Protein AF-A0A401QB21-F1 (afdb_monomer)

Sequence (133 aa):
MRSNLNPVFSKIFWVDYFFEEMQSLMFEVYDAQTGGETCCTDDDLLGAAQCTLGQIVSQTKITKPLMLKNGKSAGKSTITITAEEVSETNDYVELTFSAQKLDDKDLFSKSDPFMEIYKIDADDTEHLVRRTE

InterPro domains:
  IPR000008 C2 domain [PF00168] (2-64)
  IPR000008 C2 domain [PF00168] (97-124)
  IPR000008 C2 domain [PS50004] (1-66)
  IPR035892 C2 domain superfamily [G3DSA:2.60.40.150] (1-97)
  IPR035892 C2 domain superfamily [SSF49562] (2-82)
  IPR045052 Copine [PTHR10857] (2-133)

Solvent-accessible surface area (backbone atoms only — not comparable to full-atom values): 9158 Å² total; per-residue (Å²): 139,91,84,71,99,77,78,82,78,55,82,83,82,92,76,90,85,56,92,92,53,90,50,75,44,78,46,77,42,65,55,85,83,65,70,78,89,87,63,88,45,86,86,35,54,63,22,32,39,76,52,41,51,68,63,31,64,76,55,35,54,43,76,43,63,19,28,33,96,87,73,44,65,38,74,90,42,65,48,77,50,74,53,78,88,80,72,95,68,89,78,83,82,91,86,90,86,86,86,76,89,72,78,62,80,44,98,89,49,78,58,87,80,67,52,76,44,66,47,72,46,100,85,72,49,74,42,62,57,47,68,54,124

pLDDT: mean 85.07, std 12.01, range [38.06, 97.5]

Mean predicted aligned error: 9.39 Å

Radius of gyration: 19.1 Å; Cα contacts (8 Å, |Δi|>4): 150; chains: 1; bounding box: 56×30×50 Å

Structure (mmCIF, N/CA/C/O backbone):
data_AF-A0A401QB21-F1
#
_entry.id   AF-A0A401QB21-F1
#
loop_
_atom_site.group_PDB
_atom_site.id
_atom_site.type_symbol
_atom_site.label_atom_id
_atom_site.label_alt_id
_atom_site.label_comp_id
_atom_site.label_asym_id
_atom_site.label_entity_id
_atom_site.label_seq_id
_atom_site.pdbx_PDB_ins_code
_atom_site.Cartn_x
_atom_site.Cartn_y
_atom_site.Cartn_z
_atom_site.occupancy
_atom_site.B_iso_or_equiv
_atom_site.auth_seq_id
_atom_site.auth_comp_id
_atom_site.auth_asym_id
_atom_site.auth_atom_id
_atom_site.pdbx_PDB_model_num
ATOM 1 N N . MET A 1 1 ? 21.564 0.017 -1.763 1.00 38.06 1 MET A N 1
ATOM 2 C CA . MET A 1 1 ? 21.114 1.342 -1.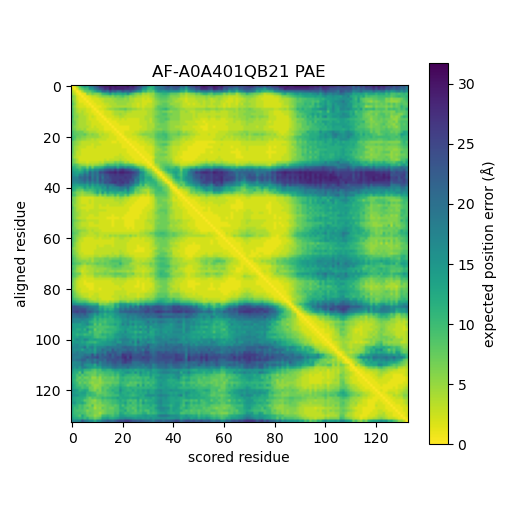275 1.00 38.06 1 MET A CA 1
ATOM 3 C C . MET A 1 1 ? 19.905 1.106 -0.372 1.00 38.06 1 MET A C 1
ATOM 5 O O . MET A 1 1 ? 18.885 0.667 -0.877 1.00 38.06 1 MET A O 1
ATOM 9 N N . ARG A 1 2 ? 20.012 1.240 0.957 1.00 56.72 2 ARG A N 1
ATOM 10 C CA . ARG A 1 2 ? 18.880 0.990 1.874 1.00 56.72 2 ARG A CA 1
ATOM 11 C C . ARG A 1 2 ? 18.694 2.185 2.798 1.00 56.72 2 ARG A C 1
ATOM 13 O O . ARG A 1 2 ? 19.073 2.132 3.949 1.00 56.72 2 ARG A O 1
ATOM 20 N N . SER A 1 3 ? 18.168 3.282 2.279 1.00 67.19 3 SER A N 1
ATOM 21 C CA . SER A 1 3 ? 17.542 4.324 3.093 1.00 67.19 3 SER A CA 1
ATOM 22 C C . SER A 1 3 ? 16.494 4.977 2.211 1.00 67.19 3 SER A C 1
ATOM 24 O O . SER A 1 3 ? 16.830 5.556 1.179 1.00 67.19 3 SER A O 1
ATOM 26 N N . ASN A 1 4 ? 15.223 4.775 2.547 1.00 78.69 4 ASN A N 1
ATOM 27 C CA . ASN A 1 4 ? 14.104 5.368 1.833 1.00 78.69 4 ASN A CA 1
ATOM 28 C C . ASN A 1 4 ? 13.054 5.810 2.854 1.00 78.69 4 ASN A C 1
ATOM 30 O O . ASN A 1 4 ? 12.498 4.980 3.567 1.00 78.69 4 ASN A O 1
ATOM 34 N N . LEU A 1 5 ? 12.792 7.117 2.909 1.00 86.62 5 LEU A N 1
ATOM 35 C CA . LEU A 1 5 ? 11.783 7.714 3.790 1.00 86.62 5 LEU A CA 1
ATOM 36 C C . LEU A 1 5 ? 10.360 7.626 3.212 1.00 86.62 5 LEU A C 1
ATOM 38 O O . LEU A 1 5 ? 9.401 7.942 3.907 1.00 86.62 5 LEU A O 1
ATOM 42 N N . ASN A 1 6 ? 10.227 7.202 1.952 1.00 89.31 6 ASN A N 1
ATOM 43 C CA . ASN A 1 6 ? 8.963 7.029 1.239 1.00 89.31 6 ASN A CA 1
ATOM 44 C C . ASN A 1 6 ? 8.960 5.650 0.542 1.00 89.31 6 ASN A C 1
ATOM 46 O O . ASN A 1 6 ? 9.036 5.575 -0.689 1.00 89.31 6 ASN A O 1
ATOM 50 N N . PRO A 1 7 ? 8.984 4.540 1.306 1.00 89.12 7 PRO A N 1
ATOM 51 C CA . PRO A 1 7 ? 8.986 3.203 0.725 1.00 89.12 7 PRO A CA 1
ATOM 52 C C . PRO A 1 7 ? 7.675 2.920 -0.016 1.00 89.12 7 PRO A C 1
ATOM 54 O O . PRO A 1 7 ? 6.589 3.185 0.495 1.00 89.12 7 PRO A O 1
ATOM 57 N N . VAL A 1 8 ? 7.793 2.331 -1.208 1.00 86.88 8 VAL A N 1
ATOM 58 C CA . VAL A 1 8 ? 6.679 1.724 -1.945 1.00 86.88 8 VAL A CA 1
ATOM 59 C C . VAL A 1 8 ? 6.844 0.213 -1.838 1.00 86.88 8 VAL A C 1
ATOM 61 O O . VAL A 1 8 ? 7.890 -0.326 -2.203 1.00 86.88 8 VAL A O 1
ATOM 64 N N . PHE A 1 9 ? 5.838 -0.463 -1.292 1.00 85.88 9 PHE A N 1
ATOM 65 C CA . PHE A 1 9 ? 5.861 -1.909 -1.093 1.00 85.88 9 PHE A CA 1
ATOM 66 C C . PHE A 1 9 ? 5.269 -2.616 -2.312 1.00 85.88 9 PHE A C 1
ATOM 68 O O . PHE A 1 9 ? 4.191 -2.252 -2.769 1.00 85.88 9 PHE A O 1
ATOM 75 N N . SER A 1 10 ? 5.955 -3.645 -2.810 1.00 80.44 10 SER A N 1
ATOM 76 C CA . SER A 1 10 ? 5.498 -4.453 -3.950 1.00 80.44 10 SER A CA 1
ATOM 77 C C . SER A 1 10 ? 4.738 -5.720 -3.544 1.00 80.44 10 SER A C 1
ATOM 79 O O . SER A 1 10 ? 4.115 -6.370 -4.381 1.00 80.44 10 SER A O 1
ATOM 81 N N . LYS A 1 11 ? 4.799 -6.115 -2.265 1.00 84.50 11 LYS A N 1
ATOM 82 C CA . LYS A 1 11 ? 4.121 -7.318 -1.773 1.00 84.50 11 LYS A CA 1
ATOM 83 C C . LYS A 1 11 ? 2.627 -7.054 -1.588 1.00 84.50 11 LYS A C 1
ATOM 85 O O . LYS A 1 11 ? 2.247 -6.175 -0.820 1.00 84.50 11 LYS A O 1
ATOM 90 N N . ILE A 1 12 ? 1.811 -7.877 -2.240 1.00 85.94 12 ILE A N 1
ATOM 91 C CA . ILE A 1 12 ? 0.347 -7.851 -2.170 1.00 85.94 12 ILE A CA 1
ATOM 92 C C . ILE A 1 12 ? -0.134 -8.913 -1.17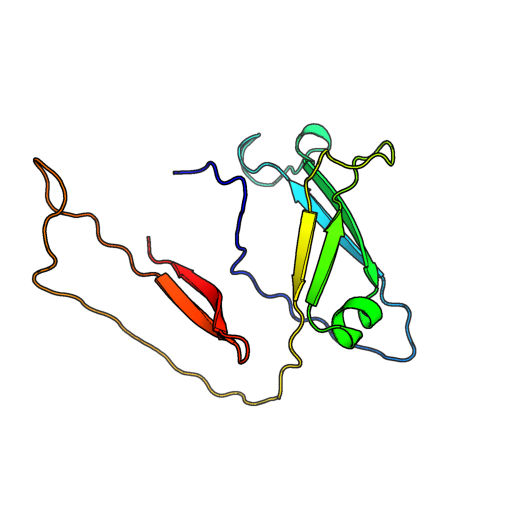0 1.00 85.94 12 ILE A C 1
ATOM 94 O O . ILE A 1 12 ? 0.457 -9.993 -1.069 1.00 85.94 12 ILE A O 1
ATOM 98 N N . PHE A 1 13 ? -1.201 -8.605 -0.4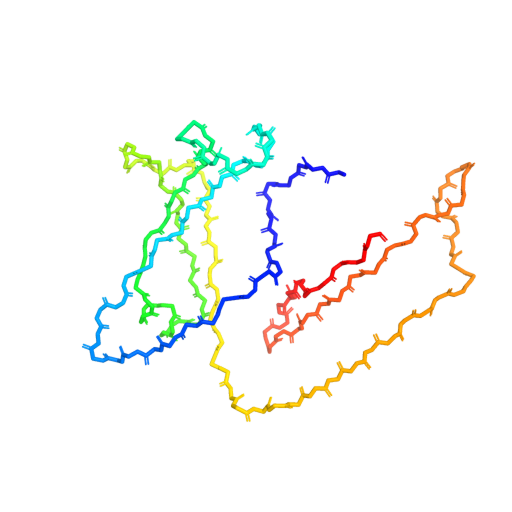30 1.00 88.81 13 PHE A N 1
ATOM 99 C CA . PHE A 1 13 ? -1.844 -9.511 0.521 1.00 88.81 13 PHE A CA 1
ATOM 100 C C . PHE A 1 13 ? -3.262 -9.832 0.056 1.00 88.81 13 PHE A C 1
ATOM 102 O O . PHE A 1 13 ? -4.040 -8.925 -0.226 1.00 88.81 13 PHE A O 1
ATOM 109 N N . TRP A 1 14 ? -3.591 -11.120 0.009 1.00 90.62 14 TRP A N 1
ATOM 110 C CA . TRP A 1 14 ? -4.936 -11.607 -0.285 1.00 90.62 14 TRP A CA 1
ATOM 111 C C . TRP A 1 14 ? -5.740 -11.669 1.009 1.00 90.62 14 TRP A C 1
ATOM 113 O O . TRP A 1 14 ? -5.270 -12.252 1.988 1.00 90.62 14 TRP A O 1
ATOM 123 N N . VAL A 1 15 ? -6.917 -11.046 1.025 1.00 92.12 15 VAL A N 1
ATOM 124 C CA . VAL A 1 15 ? -7.784 -10.988 2.205 1.00 92.12 15 VAL A CA 1
ATOM 125 C C . VAL A 1 15 ? -9.234 -11.139 1.766 1.00 92.12 15 VAL A C 1
ATOM 127 O O . VAL A 1 15 ? -9.712 -10.352 0.952 1.00 92.12 15 VAL A O 1
ATOM 130 N N . ASP A 1 16 ? -9.929 -12.120 2.336 1.00 93.19 16 ASP A N 1
ATOM 131 C CA . ASP A 1 16 ? -11.363 -12.306 2.119 1.00 93.19 16 ASP A CA 1
ATOM 132 C C . ASP A 1 16 ? -12.157 -11.214 2.848 1.00 93.19 16 ASP A C 1
ATOM 134 O O . ASP A 1 16 ? -11.880 -10.897 4.010 1.00 93.19 16 ASP A O 1
ATOM 138 N N . TYR A 1 17 ? -13.154 -10.636 2.177 1.00 93.06 17 TYR A N 1
ATOM 139 C CA . TYR A 1 17 ? -14.010 -9.589 2.735 1.00 93.06 17 TYR A CA 1
ATOM 140 C C . TYR A 1 17 ? -15.397 -10.134 3.097 1.00 93.06 17 TYR A C 1
ATOM 142 O O . TYR A 1 17 ? -16.104 -10.660 2.239 1.00 93.06 17 TYR A O 1
ATOM 150 N N . PHE A 1 18 ? -15.802 -9.945 4.357 1.00 95.38 18 PHE A N 1
ATOM 151 C CA . PHE A 1 18 ? -17.119 -10.310 4.885 1.00 95.38 18 PHE A CA 1
ATOM 152 C C . PHE A 1 18 ? -17.838 -9.040 5.353 1.00 95.38 18 PHE A C 1
ATOM 154 O O . PHE A 1 18 ? -17.431 -8.404 6.326 1.00 95.38 18 PHE A O 1
ATOM 161 N N . PHE A 1 19 ? -18.903 -8.636 4.653 1.00 93.19 19 PHE A N 1
ATOM 162 C CA . PHE A 1 19 ? -19.575 -7.352 4.906 1.00 93.19 19 PHE A CA 1
ATOM 163 C C . PHE A 1 19 ? -20.306 -7.314 6.256 1.00 93.19 19 PHE A C 1
ATOM 165 O O . PHE A 1 19 ? -20.551 -6.241 6.808 1.00 93.19 19 PHE A O 1
ATOM 172 N N . GLU A 1 20 ? -20.665 -8.481 6.781 1.00 95.38 20 GLU A N 1
ATOM 173 C CA . GLU A 1 20 ? -21.321 -8.673 8.066 1.00 95.38 20 GLU A CA 1
ATOM 174 C C . GLU A 1 20 ? -20.351 -8.653 9.261 1.00 95.38 20 GLU A C 1
ATOM 176 O O . GLU A 1 20 ? -20.803 -8.573 10.406 1.00 95.38 20 GLU A O 1
ATOM 181 N N . GLU A 1 21 ? -19.033 -8.688 9.023 1.00 95.62 21 GLU A N 1
ATOM 182 C CA . GLU A 1 21 ? -18.012 -8.751 10.071 1.00 95.62 21 GLU A CA 1
ATOM 183 C C . GLU A 1 21 ? -17.201 -7.455 10.215 1.00 95.62 21 GLU A C 1
ATOM 185 O O . GLU A 1 21 ? -16.833 -6.777 9.253 1.00 95.62 21 GLU A O 1
ATOM 190 N N . MET A 1 22 ? -16.825 -7.126 11.456 1.00 95.44 22 MET A N 1
ATOM 191 C CA . MET A 1 22 ? -15.848 -6.069 11.726 1.00 95.44 22 MET A CA 1
ATOM 192 C C . MET A 1 22 ? -14.425 -6.636 11.660 1.00 95.44 22 MET A C 1
ATOM 194 O O . MET A 1 22 ? -13.818 -6.976 12.675 1.00 95.44 22 MET A O 1
ATOM 198 N N . GLN A 1 23 ? -13.874 -6.704 10.451 1.00 97.50 23 GLN A N 1
ATOM 199 C CA . GLN A 1 23 ? -12.512 -7.186 10.211 1.00 97.50 23 GLN A CA 1
ATOM 200 C C . GLN A 1 23 ? -11.487 -6.070 10.493 1.00 97.50 23 GLN A C 1
ATOM 202 O O . GLN A 1 23 ? -11.305 -5.159 9.682 1.00 97.50 23 GLN A O 1
ATOM 207 N N . SER A 1 24 ? -10.850 -6.097 11.669 1.00 97.06 24 SER A N 1
ATOM 208 C CA . SER A 1 24 ? -9.843 -5.107 12.093 1.00 97.06 24 SER A CA 1
ATOM 209 C C . SER A 1 24 ? -8.442 -5.488 11.611 1.00 97.06 24 SER A C 1
ATOM 211 O O . SER A 1 24 ? -8.000 -6.615 11.819 1.00 97.06 24 SER A O 1
ATOM 213 N N . LEU A 1 25 ? -7.735 -4.537 11.001 1.00 96.69 25 LEU A N 1
ATOM 214 C CA . LEU A 1 25 ? -6.375 -4.688 10.491 1.00 96.69 25 LEU A CA 1
ATOM 215 C C . LEU A 1 25 ? -5.425 -3.748 11.237 1.00 96.69 25 LEU A C 1
ATOM 217 O O . LEU A 1 25 ? -5.720 -2.563 11.426 1.00 96.69 25 LEU A O 1
ATOM 221 N N . MET A 1 26 ? -4.271 -4.285 11.632 1.00 95.50 26 MET A N 1
ATOM 222 C CA . MET A 1 26 ? -3.158 -3.540 12.217 1.00 95.50 26 MET A CA 1
ATOM 223 C C . MET A 1 26 ? -1.973 -3.586 11.256 1.00 95.50 26 MET A C 1
ATOM 225 O O . MET A 1 26 ? -1.553 -4.660 10.835 1.00 95.50 26 MET A O 1
ATOM 229 N N . PHE A 1 27 ? -1.434 -2.417 10.934 1.00 95.19 27 PHE A N 1
ATOM 230 C CA . PHE A 1 27 ? -0.243 -2.261 10.112 1.00 95.19 27 PHE A CA 1
ATOM 231 C C . PHE A 1 27 ? 0.878 -1.721 10.987 1.00 95.19 27 PHE A C 1
ATOM 233 O O . PHE A 1 27 ? 0.745 -0.625 11.525 1.00 95.19 27 PHE A O 1
ATOM 240 N N . GLU A 1 28 ? 1.971 -2.464 11.108 1.00 94.00 28 GLU A N 1
ATOM 241 C CA . GLU A 1 28 ? 3.154 -2.079 11.880 1.00 94.00 28 GLU A CA 1
ATOM 242 C C . GLU A 1 28 ? 4.343 -1.923 10.935 1.00 94.00 28 GLU A C 1
ATOM 244 O O . GLU A 1 28 ? 4.599 -2.780 10.087 1.00 94.00 28 GLU A O 1
ATOM 249 N N . VAL A 1 29 ? 5.050 -0.800 11.049 1.00 92.38 29 VAL A N 1
ATOM 250 C CA . VAL A 1 29 ? 6.198 -0.478 10.199 1.00 92.38 29 VAL A CA 1
ATOM 251 C C . VAL A 1 29 ? 7.460 -0.542 11.044 1.00 92.38 29 VAL A C 1
ATOM 253 O O . VAL A 1 29 ? 7.566 0.170 12.041 1.00 92.38 29 VAL A O 1
ATOM 256 N N . TYR A 1 30 ? 8.419 -1.361 10.619 1.00 89.88 30 TYR A N 1
ATOM 257 C CA . TYR A 1 30 ? 9.688 -1.579 11.312 1.00 89.88 30 TYR A CA 1
ATOM 258 C C . TYR A 1 30 ? 10.874 -1.092 10.478 1.00 89.88 30 TYR A C 1
ATOM 260 O O . TYR A 1 30 ? 10.830 -1.144 9.244 1.00 89.88 30 TYR A O 1
ATOM 268 N N . ASP A 1 31 ? 11.943 -0.652 11.142 1.00 86.81 31 ASP A N 1
ATOM 269 C CA . ASP A 1 31 ? 13.235 -0.427 10.496 1.00 86.81 31 ASP A CA 1
ATOM 270 C C . ASP A 1 31 ? 13.934 -1.769 10.228 1.00 86.81 31 ASP A C 1
ATOM 272 O O . ASP A 1 31 ? 14.151 -2.577 11.125 1.00 86.81 31 ASP A O 1
ATOM 276 N N . ALA A 1 32 ? 14.293 -2.013 8.968 1.00 77.88 32 ALA A N 1
ATOM 277 C CA . ALA A 1 32 ? 14.955 -3.241 8.536 1.00 77.88 32 ALA A CA 1
ATOM 278 C C . ALA A 1 32 ? 16.479 -3.238 8.772 1.00 77.88 32 ALA A C 1
ATOM 280 O O . ALA A 1 32 ? 17.150 -4.204 8.401 1.00 77.88 32 ALA A O 1
ATOM 281 N N . GLN A 1 33 ? 17.056 -2.146 9.290 1.00 68.12 33 GLN A N 1
ATOM 282 C CA . GLN A 1 33 ? 18.502 -2.032 9.517 1.00 68.12 33 GLN A CA 1
ATOM 283 C C . GLN A 1 33 ? 18.969 -2.585 10.868 1.00 68.12 33 GLN A C 1
ATOM 285 O O . GLN A 1 33 ? 20.155 -2.895 11.015 1.00 68.12 33 GLN A O 1
ATOM 290 N N . THR A 1 34 ? 18.074 -2.738 11.842 1.00 56.53 34 THR A N 1
ATOM 291 C CA . THR A 1 34 ? 18.437 -3.197 13.182 1.00 56.53 34 THR A CA 1
ATOM 292 C C . THR A 1 34 ? 18.312 -4.721 13.288 1.00 56.53 34 THR A C 1
ATOM 294 O O . THR A 1 34 ? 17.251 -5.270 13.547 1.00 56.53 34 THR A O 1
ATOM 297 N N . GLY A 1 35 ? 19.424 -5.434 13.102 1.00 50.66 35 GLY A N 1
ATOM 298 C CA . GLY A 1 35 ? 19.542 -6.843 13.499 1.00 50.66 35 GLY A CA 1
ATOM 299 C C . GLY A 1 35 ? 19.076 -7.873 12.462 1.00 50.66 35 GLY A C 1
ATOM 300 O O . GLY A 1 35 ? 18.052 -7.739 11.804 1.00 50.66 35 GLY A O 1
ATOM 301 N N . GLY A 1 36 ? 19.890 -8.917 12.289 1.00 47.81 36 GLY A N 1
ATOM 302 C CA . GLY A 1 36 ? 19.663 -9.986 11.321 1.00 47.81 36 GLY A CA 1
ATOM 303 C C . GLY A 1 36 ? 18.364 -10.757 11.554 1.00 47.81 36 GLY A C 1
ATOM 304 O O . GLY A 1 36 ? 17.934 -10.947 12.685 1.00 47.81 36 GLY A O 1
ATOM 305 N N . GLU A 1 37 ? 17.783 -11.191 10.436 1.00 57.31 37 GLU A N 1
ATOM 306 C CA . GLU A 1 37 ? 16.776 -12.242 10.282 1.00 57.31 37 GLU A CA 1
ATOM 307 C C . GLU A 1 37 ? 15.885 -12.502 11.516 1.00 57.31 37 GLU A C 1
ATOM 309 O O . GLU A 1 37 ? 16.168 -13.345 12.365 1.00 57.31 37 GLU A O 1
ATOM 314 N N . THR A 1 38 ? 14.689 -11.903 11.480 1.00 53.00 38 THR A N 1
ATOM 315 C CA . THR A 1 38 ? 13.437 -12.386 12.110 1.00 53.00 38 THR A CA 1
ATOM 316 C C . THR A 1 38 ? 13.025 -11.802 13.469 1.00 53.00 38 THR A C 1
ATOM 318 O O . THR A 1 38 ? 11.896 -12.061 13.880 1.00 53.00 38 THR A O 1
ATOM 321 N N . CYS A 1 39 ? 13.817 -10.970 14.155 1.00 51.47 39 CYS A N 1
ATOM 322 C CA . CYS A 1 39 ? 13.328 -10.289 15.366 1.00 51.47 39 CYS A CA 1
ATOM 323 C C . CYS A 1 39 ? 12.977 -8.820 15.099 1.00 51.47 39 CYS A C 1
ATOM 325 O O . CYS A 1 39 ? 13.789 -7.929 15.302 1.00 51.47 39 CYS A O 1
ATOM 327 N N . CYS A 1 40 ? 11.739 -8.567 14.667 1.00 62.50 40 CYS A N 1
ATOM 328 C CA . CYS A 1 40 ? 11.128 -7.240 14.759 1.00 62.50 40 CYS A CA 1
ATOM 329 C C . CYS A 1 40 ? 10.987 -6.899 16.245 1.00 62.50 40 CYS A C 1
ATOM 331 O O . CYS A 1 40 ? 10.037 -7.343 16.893 1.00 62.50 40 CYS A O 1
ATOM 333 N N . THR A 1 41 ? 11.973 -6.212 16.818 1.00 69.81 41 THR A N 1
ATOM 334 C CA . THR A 1 41 ? 11.892 -5.835 18.224 1.00 69.81 41 THR A CA 1
ATOM 335 C C . THR A 1 41 ? 11.026 -4.599 18.387 1.00 69.81 41 THR A C 1
ATOM 337 O O . THR A 1 41 ? 10.786 -3.823 17.460 1.00 69.81 41 THR A O 1
ATOM 340 N N . ASP A 1 42 ? 10.551 -4.414 19.610 1.00 71.19 42 ASP A N 1
ATOM 341 C CA . ASP A 1 42 ? 9.793 -3.239 20.004 1.00 71.19 42 ASP A CA 1
ATOM 342 C C . ASP A 1 42 ? 10.547 -1.923 19.772 1.00 71.19 42 ASP A C 1
ATOM 344 O O . ASP A 1 42 ? 9.893 -0.892 19.591 1.00 71.19 42 ASP A O 1
ATOM 348 N N . ASP A 1 43 ? 11.879 -1.985 19.764 1.00 77.75 43 ASP A N 1
ATOM 349 C CA . ASP A 1 43 ? 12.786 -0.859 19.558 1.00 77.75 43 ASP A CA 1
ATOM 350 C C . ASP A 1 43 ? 12.896 -0.457 18.075 1.00 77.75 43 ASP A C 1
ATOM 352 O O . ASP A 1 43 ? 13.251 0.683 17.776 1.00 77.75 43 ASP A O 1
ATOM 356 N N . ASP A 1 44 ? 12.508 -1.346 17.152 1.00 85.31 44 ASP A N 1
ATOM 357 C CA . ASP A 1 44 ? 12.579 -1.126 15.699 1.00 85.31 44 ASP A CA 1
ATOM 358 C C . ASP A 1 44 ? 11.276 -0.583 15.109 1.00 85.31 44 ASP A C 1
ATOM 360 O O . ASP A 1 44 ? 11.200 -0.277 13.917 1.00 85.31 44 ASP A O 1
ATOM 364 N N . LEU A 1 45 ? 10.224 -0.478 15.925 1.00 89.69 45 LEU A N 1
ATOM 365 C CA . LEU A 1 45 ? 8.917 -0.012 15.484 1.00 89.69 45 LEU A CA 1
ATOM 366 C C . LEU A 1 45 ? 8.946 1.496 15.194 1.00 89.69 45 LEU A C 1
ATOM 368 O O . LEU A 1 45 ? 9.022 2.329 16.098 1.00 89.69 45 LEU A O 1
ATOM 372 N N . LEU A 1 46 ? 8.754 1.852 13.926 1.00 91.69 46 LEU A N 1
ATOM 373 C CA . LEU A 1 46 ? 8.604 3.235 13.469 1.00 91.69 46 LEU A CA 1
ATOM 374 C C . LEU A 1 46 ? 7.195 3.780 13.750 1.00 91.69 46 LEU A C 1
ATOM 376 O O . LEU A 1 46 ? 7.013 4.978 13.977 1.00 91.69 46 LEU A O 1
ATOM 380 N N . GLY A 1 47 ? 6.191 2.902 13.759 1.00 94.88 47 GLY A N 1
ATOM 381 C CA . GLY A 1 47 ? 4.826 3.214 14.168 1.00 94.88 47 GLY A CA 1
ATOM 382 C C . GLY A 1 47 ? 3.801 2.222 13.628 1.00 94.88 47 GLY A C 1
ATOM 383 O O . GLY A 1 47 ? 4.119 1.358 12.812 1.00 94.88 47 GLY A O 1
ATOM 384 N N . ALA A 1 48 ? 2.560 2.373 14.083 1.00 96.06 48 ALA A N 1
ATOM 385 C CA . ALA A 1 48 ? 1.449 1.501 13.735 1.00 96.06 48 ALA A CA 1
ATOM 386 C C . ALA A 1 48 ? 0.203 2.285 13.303 1.00 96.06 48 ALA A C 1
ATOM 388 O O . ALA A 1 48 ? -0.034 3.403 13.760 1.00 96.06 48 ALA A O 1
ATOM 389 N N . ALA A 1 49 ? -0.626 1.697 12.448 1.00 97.00 49 ALA A N 1
ATOM 390 C CA . ALA A 1 49 ? -1.935 2.228 12.092 1.00 97.00 49 ALA A CA 1
ATOM 391 C C . ALA A 1 49 ? -2.986 1.120 12.142 1.00 97.00 49 ALA A C 1
ATOM 393 O O . ALA A 1 49 ? -2.765 0.020 11.643 1.00 97.00 49 ALA A O 1
ATOM 394 N N . GLN A 1 50 ? -4.152 1.439 12.703 1.00 95.69 50 GLN A N 1
ATOM 395 C CA . GLN A 1 50 ? -5.286 0.526 12.772 1.00 95.69 50 GLN A CA 1
ATOM 396 C C . GLN A 1 50 ? -6.453 1.061 11.940 1.00 95.69 50 GLN A C 1
ATOM 398 O O . GLN A 1 50 ? -6.777 2.253 11.987 1.00 95.69 50 GLN A O 1
ATOM 403 N N . CYS A 1 51 ? -7.101 0.180 11.187 1.00 95.81 51 CYS A N 1
ATOM 404 C CA . CYS A 1 51 ? -8.354 0.465 10.493 1.00 95.81 51 CYS A CA 1
ATOM 405 C C . CYS A 1 51 ? -9.124 -0.834 10.239 1.00 95.81 51 CYS A C 1
ATOM 407 O O . CYS A 1 51 ? -8.611 -1.923 10.470 1.00 95.81 51 CYS A O 1
ATOM 409 N N . THR A 1 52 ? -10.369 -0.727 9.789 1.00 96.81 52 THR A N 1
ATOM 410 C CA . THR A 1 52 ? -11.155 -1.904 9.386 1.00 96.81 52 THR A CA 1
ATOM 411 C C . THR A 1 52 ? -11.025 -2.148 7.889 1.00 96.81 52 THR A C 1
ATOM 413 O O . THR A 1 52 ? -10.896 -1.193 7.120 1.00 96.81 52 THR A O 1
ATOM 416 N N . LEU A 1 53 ? -11.128 -3.405 7.456 1.00 95.81 53 LEU A N 1
ATOM 417 C CA . LEU A 1 53 ? -11.127 -3.748 6.033 1.00 95.81 53 LEU A CA 1
ATOM 418 C C . LEU A 1 53 ? -12.252 -3.015 5.286 1.00 95.81 53 LEU A C 1
ATOM 420 O O . LEU A 1 53 ? -12.010 -2.430 4.235 1.00 95.81 53 LEU A O 1
ATOM 424 N N . GLY A 1 54 ? -13.442 -2.912 5.888 1.00 95.31 54 GLY A N 1
ATOM 425 C CA . GLY A 1 54 ? -14.559 -2.147 5.321 1.00 95.31 54 GLY A CA 1
ATOM 426 C C . GLY A 1 54 ? -14.251 -0.660 5.079 1.00 95.31 54 GLY A C 1
ATOM 427 O O . GLY A 1 54 ? -14.727 -0.083 4.102 1.00 95.31 54 GLY A O 1
ATOM 428 N N . GLN A 1 55 ? -13.412 -0.021 5.904 1.00 94.88 55 GLN A N 1
ATOM 429 C CA . GLN A 1 55 ? -12.964 1.359 5.654 1.00 94.88 55 GLN A CA 1
ATOM 430 C C . GLN A 1 55 ? -12.050 1.475 4.432 1.00 94.88 55 GLN A C 1
ATOM 432 O O . GLN A 1 55 ? -12.103 2.496 3.752 1.00 94.88 55 GLN A O 1
ATOM 437 N N . ILE A 1 56 ? -11.216 0.464 4.176 1.00 95.06 56 ILE A N 1
ATOM 438 C CA . ILE A 1 56 ? -10.324 0.436 3.014 1.00 95.06 56 ILE A CA 1
ATOM 439 C C . ILE A 1 56 ? -11.146 0.165 1.754 1.00 95.06 56 ILE A C 1
ATOM 441 O O . ILE A 1 56 ? -11.072 0.941 0.809 1.00 95.06 56 ILE A O 1
ATOM 445 N N . VAL A 1 57 ? -11.981 -0.880 1.770 1.00 93.06 57 VAL A N 1
ATOM 446 C CA . VAL A 1 57 ? -12.801 -1.293 0.617 1.00 93.06 57 VAL A CA 1
ATOM 447 C C . VAL A 1 57 ? -13.762 -0.180 0.189 1.00 93.06 57 VAL A C 1
ATOM 449 O O . VAL A 1 57 ? -13.914 0.077 -0.999 1.00 93.06 57 VAL A O 1
ATOM 452 N N . SER A 1 58 ? -14.357 0.551 1.139 1.00 92.19 58 SER A N 1
ATOM 453 C CA . SER A 1 58 ? -15.289 1.652 0.828 1.00 92.19 58 SER A CA 1
ATOM 454 C C . SER A 1 58 ? -14.647 2.880 0.173 1.00 92.19 58 SER A C 1
ATOM 456 O O . SER A 1 58 ? -15.346 3.638 -0.495 1.00 92.19 58 SER A O 1
ATOM 458 N N . GLN A 1 59 ? -13.347 3.106 0.373 1.00 91.44 59 GLN A N 1
ATOM 459 C CA . GLN A 1 59 ? -12.626 4.272 -0.156 1.00 91.44 59 GLN A CA 1
ATOM 460 C C . GLN A 1 59 ? -11.606 3.914 -1.237 1.00 91.44 59 GLN A C 1
ATOM 462 O O . GLN A 1 59 ? -11.039 4.839 -1.809 1.00 91.44 59 GLN A O 1
ATOM 467 N N . THR A 1 60 ? -11.344 2.615 -1.452 1.00 87.31 60 THR A N 1
ATOM 468 C CA . THR A 1 60 ? -10.282 1.988 -2.273 1.00 87.31 60 THR A CA 1
ATOM 469 C C . THR A 1 60 ? -8.845 2.396 -1.931 1.00 87.31 60 THR A C 1
ATOM 471 O O . THR A 1 60 ? -7.911 1.625 -2.141 1.00 87.31 60 THR A O 1
ATOM 474 N N . LYS A 1 61 ? -8.651 3.572 -1.333 1.00 91.94 61 LYS A N 1
ATOM 475 C CA . LYS A 1 61 ? -7.387 4.140 -0.878 1.00 91.94 61 LYS A CA 1
ATOM 476 C C . LYS A 1 61 ? -7.615 4.921 0.409 1.00 91.94 61 LYS A C 1
ATOM 478 O O . LYS A 1 61 ? -8.427 5.841 0.457 1.00 91.94 61 LYS A O 1
ATOM 483 N N . ILE A 1 62 ? -6.862 4.593 1.452 1.00 95.25 62 ILE A N 1
ATOM 484 C CA . ILE A 1 62 ? -6.869 5.343 2.709 1.00 95.25 62 ILE A CA 1
ATOM 485 C C . ILE A 1 62 ? -5.453 5.745 3.099 1.00 95.25 62 ILE A C 1
ATOM 487 O O . ILE A 1 62 ? -4.510 4.976 2.938 1.00 95.25 62 ILE A O 1
ATOM 491 N N . THR A 1 63 ? -5.312 6.931 3.684 1.00 96.56 63 THR A N 1
ATOM 492 C CA . THR A 1 63 ? -4.062 7.377 4.307 1.00 96.56 63 THR A CA 1
ATOM 493 C C . THR A 1 63 ? -4.303 7.588 5.795 1.00 96.56 63 THR A C 1
ATOM 495 O O . THR A 1 63 ? -5.249 8.270 6.197 1.00 96.56 63 THR A O 1
ATOM 498 N N . LYS A 1 64 ? -3.459 6.984 6.633 1.00 96.62 64 LYS A N 1
ATOM 499 C CA . LYS A 1 64 ? -3.543 7.072 8.094 1.00 96.62 64 LYS A CA 1
ATOM 500 C C . LYS A 1 64 ? -2.214 7.541 8.684 1.00 96.62 64 LYS A C 1
ATOM 502 O O . LYS A 1 64 ? -1.161 7.168 8.168 1.00 96.62 64 LYS A O 1
ATOM 507 N N . PRO A 1 65 ? -2.232 8.347 9.759 1.00 97.00 65 PRO A N 1
ATOM 508 C CA . PRO A 1 65 ? -1.015 8.655 10.495 1.00 97.00 65 PRO A CA 1
ATOM 509 C C . PRO A 1 65 ? -0.477 7.389 11.165 1.00 97.00 65 PRO A C 1
ATOM 511 O O . PRO A 1 65 ? -1.253 6.583 11.681 1.00 97.00 65 PRO A O 1
ATOM 514 N N . LEU A 1 66 ? 0.845 7.238 11.186 1.00 97.00 66 LEU A N 1
ATOM 515 C CA . LEU A 1 66 ? 1.491 6.224 12.013 1.00 97.00 66 LEU A CA 1
ATOM 516 C C . LEU A 1 66 ? 1.519 6.704 13.464 1.00 97.00 66 LEU A C 1
ATOM 518 O O . LEU A 1 66 ? 1.850 7.857 13.752 1.00 97.00 66 LEU A O 1
ATOM 522 N N . MET A 1 67 ? 1.166 5.812 14.377 1.00 96.44 67 MET A N 1
ATOM 523 C CA . MET A 1 67 ? 1.058 6.062 15.806 1.00 96.44 67 MET A CA 1
ATOM 524 C C . MET A 1 67 ? 2.154 5.297 16.544 1.00 96.44 67 MET A C 1
ATOM 526 O O . MET A 1 67 ? 2.402 4.123 16.284 1.00 96.44 67 MET A O 1
ATOM 530 N N . LEU A 1 68 ? 2.815 5.965 17.479 1.00 93.75 68 LEU A N 1
ATOM 531 C CA . LEU A 1 68 ? 3.753 5.351 18.409 1.00 93.75 68 LEU A CA 1
ATOM 532 C C . LEU A 1 68 ? 2.981 4.626 19.519 1.00 93.75 68 LEU A C 1
ATOM 534 O O . LEU A 1 68 ? 1.827 4.947 19.807 1.00 93.75 68 LEU A O 1
ATOM 538 N N . LYS A 1 69 ? 3.649 3.715 20.233 1.00 88.44 69 LYS A N 1
ATOM 539 C CA . LYS A 1 69 ? 3.058 2.959 21.358 1.00 88.44 69 LYS A CA 1
ATOM 540 C C . LYS A 1 69 ? 2.485 3.827 22.475 1.00 88.44 69 LYS A C 1
ATOM 542 O O . LYS A 1 69 ? 1.570 3.420 23.178 1.00 88.44 69 LYS A O 1
ATOM 547 N N . ASN A 1 70 ? 3.008 5.040 22.631 1.00 89.00 70 ASN A N 1
ATOM 548 C CA . ASN A 1 70 ? 2.507 6.018 23.596 1.00 89.00 70 ASN A CA 1
ATOM 549 C C . ASN A 1 70 ? 1.229 6.748 23.126 1.00 89.00 70 ASN A C 1
ATOM 551 O O . ASN A 1 70 ? 0.814 7.713 23.766 1.00 89.00 70 ASN A O 1
ATOM 555 N N . GLY A 1 71 ? 0.643 6.341 21.995 1.00 89.00 71 GLY A N 1
ATOM 556 C CA . GLY A 1 71 ? -0.570 6.921 21.424 1.00 89.00 71 GLY A CA 1
ATOM 557 C C . GLY A 1 71 ? -0.368 8.270 20.731 1.00 89.00 71 GLY A C 1
ATOM 558 O O . GLY A 1 71 ? -1.347 8.887 20.317 1.00 89.00 71 GLY A O 1
ATOM 559 N N . LYS A 1 72 ? 0.870 8.757 20.592 1.00 93.06 72 LYS A N 1
ATOM 560 C CA . LYS A 1 72 ? 1.179 9.979 19.834 1.00 93.06 72 LYS A CA 1
ATOM 561 C C . LYS A 1 72 ? 1.490 9.639 18.382 1.00 93.06 72 LYS A C 1
ATOM 563 O O . LYS A 1 72 ? 1.998 8.562 18.091 1.00 93.06 72 LYS A O 1
ATOM 568 N N . SER A 1 73 ? 1.248 10.575 17.472 1.00 93.06 73 SER A N 1
ATOM 569 C CA . SER A 1 73 ? 1.670 10.422 16.078 1.00 93.06 73 SER A CA 1
ATOM 570 C C . SER A 1 73 ? 3.197 10.365 15.965 1.00 93.06 73 SER A C 1
ATOM 572 O O . SER A 1 73 ? 3.907 11.125 16.629 1.00 93.06 73 SER A O 1
ATOM 574 N N . ALA A 1 74 ? 3.698 9.492 15.094 1.00 92.88 74 ALA A N 1
ATOM 575 C CA . ALA A 1 74 ? 5.105 9.365 14.731 1.00 92.88 74 ALA A CA 1
ATOM 576 C C . ALA A 1 74 ? 5.533 10.534 13.820 1.00 92.88 74 ALA A C 1
ATOM 578 O O . ALA A 1 74 ? 5.817 10.372 12.632 1.00 92.88 74 ALA A O 1
ATOM 579 N N . GLY A 1 75 ? 5.513 11.757 14.356 1.00 91.88 75 GLY A N 1
ATOM 580 C CA . GLY A 1 75 ? 5.776 12.977 13.594 1.00 91.88 75 GLY A CA 1
ATOM 581 C C . GLY A 1 75 ? 4.736 13.204 12.492 1.00 91.88 75 GLY A C 1
ATOM 582 O O . GLY A 1 75 ? 3.537 13.218 12.759 1.00 91.88 75 GLY A O 1
ATOM 583 N N . LYS A 1 76 ? 5.204 13.400 11.253 1.00 92.94 76 LYS A N 1
ATOM 584 C CA . LYS A 1 76 ? 4.361 13.549 10.048 1.00 92.94 76 LYS A CA 1
ATOM 585 C C . LYS A 1 76 ? 4.222 12.242 9.254 1.00 92.94 76 LYS A C 1
ATOM 587 O O . LYS A 1 76 ? 3.792 12.273 8.105 1.00 92.94 76 LYS A O 1
ATOM 592 N N . SER A 1 77 ? 4.632 11.118 9.837 1.00 94.69 77 SER A N 1
ATOM 593 C CA . SER A 1 77 ? 4.672 9.834 9.141 1.00 94.69 77 SER A CA 1
ATOM 594 C C . SER A 1 77 ? 3.264 9.305 8.906 1.00 94.69 77 SER A C 1
ATOM 596 O O . SER A 1 77 ? 2.407 9.341 9.793 1.00 94.69 77 SER A O 1
ATOM 598 N N . THR A 1 78 ? 3.029 8.801 7.701 1.00 96.75 78 THR A N 1
ATOM 599 C CA . THR A 1 78 ? 1.746 8.233 7.295 1.00 96.75 78 THR A CA 1
ATOM 600 C C . THR A 1 78 ? 1.970 6.913 6.577 1.00 96.75 78 THR A C 1
ATOM 602 O O . THR A 1 78 ? 3.046 6.669 6.036 1.00 96.75 78 THR A O 1
ATOM 605 N N . ILE A 1 79 ? 0.943 6.074 6.577 1.00 96.31 79 ILE A N 1
ATOM 606 C CA . ILE A 1 79 ? 0.844 4.895 5.727 1.00 96.31 79 ILE A CA 1
ATOM 607 C C . ILE A 1 79 ? -0.356 5.073 4.805 1.00 96.31 79 ILE A C 1
ATOM 609 O O . ILE A 1 79 ? -1.418 5.528 5.236 1.00 96.31 79 ILE A O 1
ATOM 613 N N . THR A 1 80 ? -0.172 4.734 3.533 1.00 95.88 80 THR A N 1
ATOM 614 C CA . THR A 1 80 ? -1.253 4.691 2.547 1.00 95.88 80 THR A CA 1
ATOM 615 C C . THR A 1 80 ? -1.512 3.242 2.177 1.00 95.88 80 THR A C 1
ATOM 617 O O . THR A 1 80 ? -0.574 2.514 1.865 1.00 95.88 80 THR A O 1
ATOM 620 N N . ILE A 1 81 ? -2.774 2.833 2.248 1.00 95.06 81 ILE A N 1
ATOM 621 C CA . ILE A 1 81 ? -3.230 1.472 1.978 1.00 95.06 81 ILE A CA 1
ATOM 622 C C . ILE A 1 81 ? -4.239 1.548 0.840 1.00 95.06 81 ILE A C 1
ATOM 624 O O . ILE A 1 81 ? -5.197 2.319 0.922 1.00 95.06 81 ILE A O 1
ATOM 628 N N . THR A 1 82 ? -4.017 0.757 -0.202 1.00 92.00 82 THR A N 1
ATOM 629 C CA . THR A 1 82 ? -4.934 0.591 -1.330 1.00 92.00 82 THR A CA 1
ATOM 630 C C . THR A 1 82 ? -5.500 -0.824 -1.330 1.00 92.00 82 THR A C 1
ATOM 632 O O . THR A 1 82 ? -4.811 -1.770 -0.948 1.00 92.00 82 THR A O 1
ATOM 635 N N . ALA A 1 83 ? -6.759 -0.963 -1.733 1.00 91.31 83 ALA A N 1
ATOM 636 C CA . ALA A 1 83 ? -7.401 -2.248 -1.964 1.00 91.31 83 ALA A CA 1
ATOM 637 C C . ALA A 1 83 ? -8.019 -2.269 -3.358 1.00 91.31 83 ALA A C 1
ATOM 639 O O . ALA A 1 83 ? -8.631 -1.296 -3.798 1.00 91.31 83 ALA A O 1
ATOM 640 N N . GLU A 1 84 ? -7.870 -3.409 -4.015 1.00 88.25 84 GLU A N 1
ATOM 641 C CA . GLU A 1 84 ? -8.452 -3.707 -5.313 1.00 88.25 84 GLU A CA 1
ATOM 642 C C . GLU A 1 84 ? -9.264 -4.990 -5.167 1.00 88.25 84 GLU A C 1
ATOM 644 O O . GLU A 1 84 ? -8.793 -5.967 -4.579 1.00 88.25 84 GLU A O 1
ATOM 649 N N . GLU A 1 85 ? -10.501 -4.970 -5.657 1.00 86.38 85 GLU A N 1
ATOM 650 C CA . GLU A 1 85 ? -11.289 -6.188 -5.784 1.00 86.38 85 GLU A CA 1
ATOM 651 C C . GLU A 1 85 ? -10.670 -7.030 -6.892 1.00 86.38 85 GLU A C 1
ATOM 653 O O . GLU A 1 85 ? -10.541 -6.583 -8.033 1.00 86.38 85 GLU A O 1
ATOM 658 N N . VAL A 1 86 ? -10.274 -8.252 -6.556 1.00 80.62 86 VAL A N 1
ATOM 659 C CA . VAL A 1 86 ? -9.714 -9.153 -7.552 1.00 80.62 86 VAL A CA 1
ATOM 660 C C . VAL A 1 86 ? -10.845 -9.949 -8.173 1.00 80.62 86 VAL A C 1
ATOM 662 O O . VAL A 1 86 ? -11.390 -10.867 -7.565 1.00 80.62 86 VAL A O 1
ATOM 665 N N . SER A 1 87 ? -11.183 -9.600 -9.412 1.00 71.44 87 SER A N 1
ATOM 666 C CA . SER A 1 87 ? -11.996 -10.456 -10.268 1.00 71.44 87 SER A CA 1
ATOM 667 C C . SER A 1 87 ? -11.239 -11.757 -10.545 1.00 71.44 87 SER A C 1
ATOM 669 O O . SER A 1 87 ? -10.044 -11.709 -10.833 1.00 71.44 87 SER A O 1
ATOM 671 N N . GLU A 1 88 ? -11.918 -12.906 -10.498 1.00 64.62 88 GLU A N 1
ATOM 672 C CA . GLU A 1 88 ? -11.358 -14.246 -10.762 1.00 64.62 88 GLU A CA 1
ATOM 673 C C . GLU A 1 88 ? -10.934 -14.459 -12.234 1.00 64.62 88 GLU A C 1
ATOM 675 O O . GLU A 1 88 ? -11.361 -15.392 -12.913 1.00 64.62 88 GLU A O 1
ATOM 680 N N . THR A 1 89 ? -10.079 -13.601 -12.774 1.00 59.22 89 THR A N 1
ATOM 681 C CA . THR A 1 89 ? -9.375 -13.853 -14.027 1.00 59.22 89 THR A CA 1
ATOM 682 C C . THR A 1 89 ? -8.057 -14.532 -13.681 1.00 59.22 89 THR A C 1
ATOM 684 O O . THR A 1 89 ? -7.088 -13.875 -13.309 1.00 59.22 89 THR A O 1
ATOM 687 N N . ASN A 1 90 ? -8.019 -15.862 -13.786 1.00 60.88 90 ASN A N 1
ATOM 688 C CA . ASN A 1 90 ? -6.810 -16.687 -13.622 1.00 60.88 90 ASN A CA 1
ATOM 689 C C . ASN A 1 90 ? -5.845 -16.555 -14.821 1.00 60.88 90 ASN A C 1
ATOM 691 O O . ASN A 1 90 ? -5.221 -17.525 -15.257 1.00 60.88 90 ASN A O 1
ATOM 695 N N . ASP A 1 91 ? -5.733 -15.352 -15.377 1.00 72.38 91 ASP A N 1
ATOM 696 C CA . ASP A 1 91 ? -4.908 -15.090 -16.542 1.00 72.38 91 ASP A CA 1
ATOM 697 C C . ASP A 1 91 ? -3.446 -14.990 -16.104 1.00 72.38 91 ASP A C 1
ATOM 699 O O . ASP A 1 91 ? -3.034 -14.096 -15.365 1.00 72.38 91 ASP A O 1
ATOM 703 N N . TYR A 1 92 ? -2.652 -15.959 -16.550 1.00 73.88 92 TYR A N 1
ATOM 704 C CA . TYR A 1 92 ? -1.226 -16.034 -16.276 1.00 73.88 92 TYR A CA 1
ATOM 705 C C . TYR A 1 92 ? -0.437 -15.568 -17.498 1.00 73.88 92 TYR A C 1
ATOM 707 O O . TYR A 1 92 ? -0.622 -16.081 -18.604 1.00 73.88 92 TYR A O 1
ATOM 715 N N . VAL A 1 93 ? 0.481 -14.626 -17.285 1.00 78.38 93 VAL A N 1
ATOM 716 C CA . VAL A 1 93 ? 1.403 -14.142 -18.315 1.00 78.38 93 VAL A CA 1
ATOM 717 C C . VAL A 1 93 ? 2.834 -14.245 -17.796 1.00 78.38 93 VAL A C 1
ATOM 719 O O . VAL A 1 93 ? 3.173 -13.685 -16.755 1.00 78.38 93 VAL A O 1
ATOM 722 N N . GLU A 1 94 ? 3.687 -14.938 -18.547 1.00 85.25 94 GLU A N 1
ATOM 723 C CA . GLU A 1 94 ? 5.133 -14.967 -18.327 1.00 85.25 94 GLU A CA 1
ATOM 724 C C . GLU A 1 94 ? 5.814 -13.976 -19.280 1.00 85.25 94 GLU A C 1
ATOM 726 O O . GLU A 1 94 ? 5.608 -14.02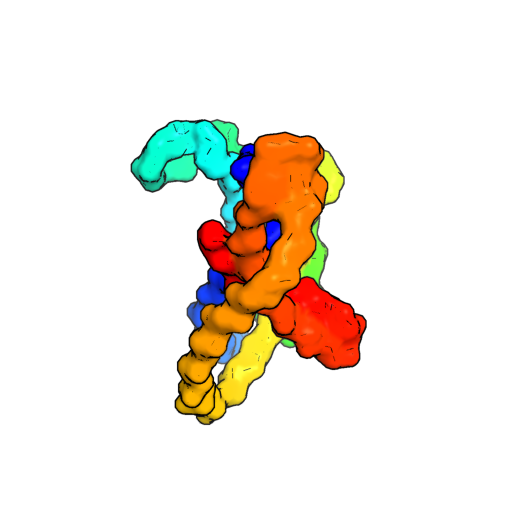0 -20.494 1.00 85.25 94 GLU A O 1
ATOM 731 N N . LEU A 1 95 ? 6.628 -13.06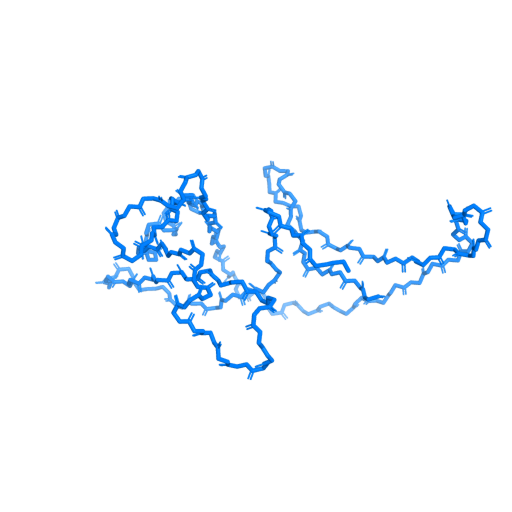8 -18.735 1.00 84.50 95 LEU A N 1
ATOM 732 C CA . LEU A 1 95 ? 7.341 -12.043 -19.499 1.00 84.50 95 LEU A CA 1
ATOM 733 C C . LEU A 1 95 ? 8.851 -12.188 -19.298 1.00 84.50 95 LEU A C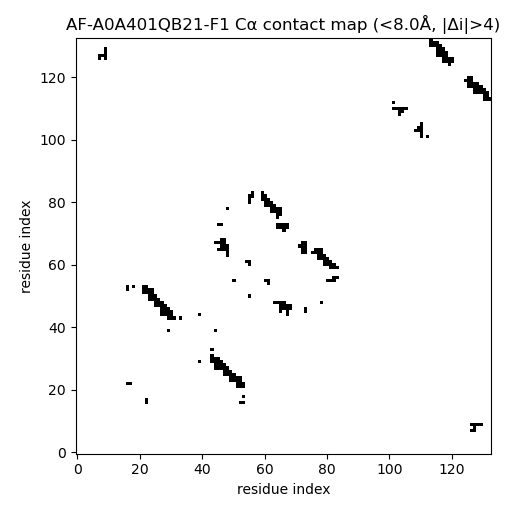 1
ATOM 735 O O . LEU A 1 95 ? 9.335 -12.226 -18.168 1.00 84.50 95 LEU A O 1
ATOM 739 N N . THR A 1 96 ? 9.599 -12.216 -20.403 1.00 89.50 96 THR A N 1
ATOM 740 C CA . THR A 1 96 ? 11.069 -12.216 -20.411 1.00 89.50 96 THR A CA 1
ATOM 741 C C . THR A 1 96 ? 11.576 -10.952 -21.091 1.00 89.50 96 THR A C 1
ATOM 743 O O . THR A 1 96 ? 11.146 -10.622 -22.195 1.00 89.50 96 THR A O 1
ATOM 746 N N . PHE A 1 97 ? 12.517 -10.263 -20.449 1.00 89.31 97 PHE A N 1
ATOM 747 C CA . PHE A 1 97 ? 13.060 -8.991 -20.919 1.00 89.31 97 PHE A CA 1
ATOM 748 C C . PHE A 1 97 ? 14.552 -9.124 -21.241 1.00 89.31 97 PHE A C 1
ATOM 750 O O . PHE A 1 97 ? 15.290 -9.829 -20.555 1.00 89.31 97 PHE A O 1
ATOM 757 N N . SER A 1 98 ? 15.006 -8.433 -22.287 1.00 90.75 98 SER A N 1
ATOM 758 C CA . SER A 1 98 ? 16.419 -8.307 -22.651 1.00 90.75 98 SER A CA 1
ATOM 759 C C . SER A 1 98 ? 16.656 -6.928 -23.256 1.00 90.75 98 SER A C 1
ATOM 761 O O . SER A 1 98 ? 15.828 -6.433 -24.020 1.00 90.75 98 SER A O 1
ATOM 763 N N . ALA A 1 99 ? 17.788 -6.315 -22.924 1.00 88.06 99 ALA A N 1
ATOM 764 C CA . ALA A 1 99 ? 18.216 -5.038 -23.475 1.00 88.06 99 ALA A CA 1
ATOM 765 C C . ALA A 1 99 ? 19.641 -5.160 -24.024 1.00 88.06 99 ALA A C 1
ATOM 767 O O . ALA A 1 99 ? 20.458 -5.927 -23.516 1.00 88.06 99 ALA A O 1
ATOM 768 N N . GLN A 1 100 ? 19.943 -4.407 -25.078 1.00 89.56 100 GLN A N 1
ATOM 769 C CA . GLN A 1 100 ? 21.262 -4.379 -25.708 1.00 89.56 100 GLN A CA 1
ATOM 770 C C . GLN A 1 100 ? 21.657 -2.936 -25.996 1.00 89.56 100 GLN A C 1
ATOM 772 O O . GLN A 1 100 ? 20.793 -2.113 -26.286 1.00 89.56 100 GLN A O 1
ATOM 777 N N . LYS A 1 101 ? 22.968 -2.658 -25.977 1.00 88.00 101 LYS A N 1
ATOM 778 C CA . LYS A 1 101 ? 23.533 -1.327 -26.265 1.00 88.00 101 LYS A CA 1
ATOM 779 C C . LYS A 1 101 ? 22.921 -0.219 -25.394 1.00 88.00 101 LYS A C 1
ATOM 781 O O . LYS A 1 101 ? 22.586 0.847 -25.899 1.00 88.00 101 LYS A O 1
ATOM 786 N N . LEU A 1 102 ? 22.746 -0.500 -24.104 1.00 86.50 102 LEU A N 1
ATOM 787 C CA . LEU A 1 102 ? 22.368 0.522 -23.133 1.00 86.50 102 LEU A CA 1
ATOM 788 C C . LEU A 1 102 ? 23.496 1.551 -23.016 1.00 86.50 102 LEU A C 1
ATOM 790 O O . LEU A 1 102 ? 24.669 1.195 -23.123 1.00 86.50 102 LEU A O 1
ATOM 794 N N . ASP A 1 103 ? 23.125 2.813 -22.832 1.00 82.75 103 ASP A N 1
ATOM 795 C CA . ASP A 1 103 ? 24.085 3.894 -22.629 1.00 82.75 103 ASP A CA 1
ATOM 796 C C . ASP A 1 103 ? 24.873 3.664 -21.335 1.00 82.75 103 ASP A C 1
ATOM 798 O O . ASP A 1 103 ? 24.272 3.518 -20.270 1.00 82.75 103 ASP A O 1
ATOM 802 N N . ASP A 1 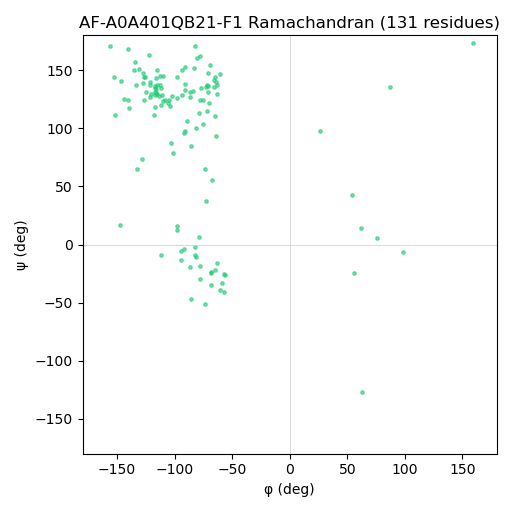104 ? 26.201 3.737 -21.414 1.00 82.19 104 ASP A N 1
ATOM 803 C CA . ASP A 1 104 ? 27.056 3.804 -20.231 1.00 82.19 104 ASP A CA 1
ATOM 804 C C . ASP A 1 104 ? 26.969 5.222 -19.640 1.00 82.19 104 ASP A C 1
ATOM 806 O O . ASP A 1 104 ? 27.499 6.189 -20.196 1.00 82.19 104 ASP A O 1
ATOM 810 N N . LYS A 1 105 ? 26.230 5.369 -18.537 1.00 80.88 105 LYS A N 1
ATOM 811 C CA . LYS A 1 105 ? 26.042 6.647 -17.826 1.00 80.88 105 LYS A CA 1
ATOM 812 C C . LYS A 1 105 ? 27.058 6.889 -16.706 1.00 80.88 105 LYS A C 1
ATOM 814 O O . LYS A 1 105 ? 27.060 7.979 -16.135 1.00 80.88 105 LYS A O 1
ATOM 819 N N . ASP A 1 106 ? 27.938 5.932 -16.423 1.00 79.75 106 ASP A N 1
ATOM 820 C CA . ASP A 1 106 ? 28.970 6.064 -15.395 1.00 79.75 106 ASP A CA 1
ATOM 821 C C . ASP A 1 106 ? 30.272 6.632 -15.972 1.00 79.75 106 ASP A C 1
ATOM 823 O O . ASP A 1 106 ? 30.719 6.263 -17.055 1.00 79.75 106 ASP A O 1
ATOM 827 N N . LEU A 1 107 ? 30.915 7.550 -15.240 1.00 75.94 107 LEU A N 1
ATOM 828 C CA . LEU A 1 107 ? 32.046 8.3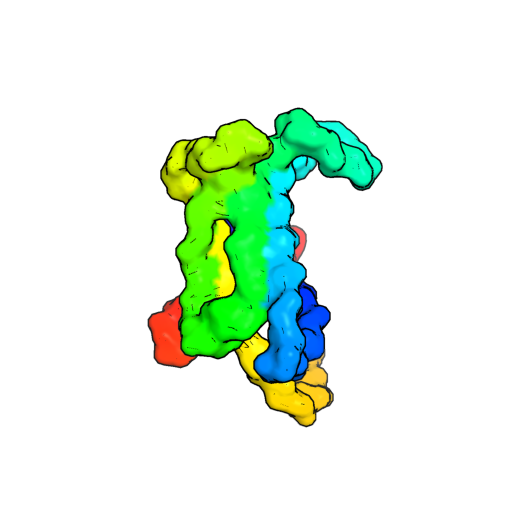38 -15.755 1.00 75.94 107 LEU A CA 1
ATOM 829 C C . LEU A 1 107 ? 33.296 7.503 -16.095 1.00 75.94 107 LEU A C 1
ATOM 831 O O . LEU A 1 107 ? 34.121 7.961 -16.883 1.00 75.94 107 LEU A O 1
ATOM 835 N N . PHE A 1 108 ? 33.449 6.306 -15.514 1.00 70.81 108 PHE A N 1
ATOM 836 C CA . PHE A 1 108 ? 34.611 5.428 -15.731 1.00 70.81 108 PHE A CA 1
ATOM 837 C C . PHE A 1 108 ? 34.283 3.921 -15.664 1.00 70.81 108 PHE A C 1
ATOM 839 O O . PHE A 1 108 ? 35.194 3.103 -15.526 1.00 70.81 108 PHE A O 1
ATOM 846 N N . SER A 1 109 ? 33.009 3.531 -15.758 1.00 77.31 109 SER A N 1
ATOM 847 C CA . SER A 1 109 ? 32.579 2.125 -15.748 1.00 77.31 109 SER A CA 1
ATOM 848 C C . SER A 1 109 ? 31.441 1.882 -16.736 1.00 77.31 109 SER A C 1
ATOM 850 O O . SER A 1 109 ? 30.864 2.819 -17.281 1.00 77.31 109 SER A O 1
ATOM 852 N N . LYS A 1 110 ? 31.145 0.603 -16.984 1.00 73.56 110 LYS A N 1
ATOM 853 C CA . LYS A 1 110 ? 29.897 0.213 -17.643 1.00 73.56 110 LYS A CA 1
ATOM 854 C C . LYS A 1 110 ? 28.725 0.480 -16.708 1.00 73.56 110 LYS A C 1
ATOM 856 O O . LYS A 1 110 ? 28.920 0.440 -15.495 1.00 73.56 110 LYS A O 1
ATOM 861 N N . SER A 1 111 ? 27.545 0.691 -17.278 1.00 75.50 111 SER A N 1
ATOM 862 C CA . SER A 1 111 ? 26.326 0.813 -16.482 1.00 75.50 111 SER A CA 1
ATOM 863 C C . SER A 1 111 ? 25.880 -0.509 -15.862 1.00 75.50 111 SER A C 1
ATOM 865 O O . SER A 1 111 ? 26.030 -1.570 -16.470 1.00 75.50 111 SER A O 1
ATOM 867 N N . ASP A 1 112 ? 25.276 -0.404 -14.675 1.00 80.69 112 ASP A N 1
ATOM 868 C CA . ASP A 1 112 ? 24.591 -1.476 -13.944 1.00 80.69 112 ASP A CA 1
ATOM 869 C C . ASP A 1 112 ? 23.063 -1.325 -14.128 1.00 80.69 112 ASP A C 1
ATOM 871 O O . ASP A 1 112 ? 22.379 -0.738 -13.281 1.00 80.69 112 ASP A O 1
ATOM 875 N N . PRO A 1 113 ? 22.498 -1.742 -15.278 1.00 85.88 113 PRO A N 1
ATOM 876 C CA . PRO A 1 113 ? 21.094 -1.511 -15.575 1.00 85.88 113 PRO A CA 1
ATOM 877 C C . PRO A 1 113 ? 20.189 -2.388 -14.710 1.00 85.88 113 PRO A C 1
ATOM 879 O O . PRO A 1 113 ? 20.390 -3.593 -14.600 1.00 85.88 113 PRO A O 1
ATOM 882 N N . PHE A 1 114 ? 19.119 -1.789 -14.200 1.00 88.69 114 PHE A N 1
ATOM 883 C CA . PHE A 1 114 ? 17.993 -2.493 -13.597 1.00 88.69 114 PHE A CA 1
ATOM 884 C C . PHE A 1 114 ? 16.704 -2.111 -14.328 1.00 88.69 114 PHE A C 1
ATOM 886 O O . PHE A 1 114 ? 16.642 -1.108 -15.041 1.00 88.69 114 PHE A O 1
ATOM 893 N N . MET A 1 115 ? 15.662 -2.913 -14.145 1.00 89.06 115 MET A N 1
ATOM 894 C CA . MET A 1 115 ? 14.339 -2.676 -14.704 1.00 89.06 115 MET A CA 1
ATOM 895 C C . MET A 1 115 ? 13.315 -2.587 -13.579 1.00 89.06 115 MET A C 1
ATOM 897 O O . MET A 1 115 ? 13.322 -3.402 -12.655 1.00 89.06 115 MET A O 1
ATOM 901 N N . GLU A 1 116 ? 12.409 -1.622 -13.687 1.00 91.75 116 GLU A N 1
ATOM 902 C CA . GLU A 1 116 ? 11.234 -1.485 -12.831 1.00 91.75 116 GLU A CA 1
ATOM 903 C C . GLU A 1 116 ? 9.973 -1.649 -13.686 1.00 91.75 116 GLU A C 1
ATOM 905 O O . GLU A 1 116 ? 9.876 -1.110 -14.787 1.00 91.75 116 GLU A O 1
ATOM 910 N N . ILE A 1 117 ? 9.024 -2.440 -13.193 1.00 90.75 117 ILE A N 1
ATOM 911 C CA . ILE A 1 117 ? 7.710 -2.654 -13.796 1.00 90.75 117 ILE A CA 1
ATOM 912 C C . ILE A 1 117 ? 6.695 -1.939 -12.916 1.00 90.75 117 ILE A C 1
ATOM 914 O O . ILE A 1 117 ? 6.601 -2.237 -11.721 1.00 90.75 117 ILE A O 1
ATOM 918 N N . TYR A 1 118 ? 5.923 -1.040 -13.521 1.00 90.38 118 TYR A N 1
ATOM 919 C CA . TYR A 1 118 ? 4.865 -0.288 -12.859 1.00 90.38 118 TYR A CA 1
ATOM 920 C C . TYR A 1 118 ? 3.493 -0.698 -13.393 1.00 90.38 118 TYR A C 1
ATOM 922 O O . TYR A 1 118 ? 3.313 -0.855 -14.601 1.00 90.38 118 TYR A O 1
ATOM 930 N N . LYS A 1 119 ? 2.523 -0.854 -12.490 1.00 87.06 119 LYS A N 1
ATOM 931 C CA . LYS A 1 119 ? 1.096 -0.842 -12.819 1.00 87.06 119 LYS A CA 1
ATOM 932 C C . LYS A 1 119 ? 0.660 0.620 -12.853 1.00 87.06 119 LYS A C 1
ATOM 934 O O . LYS A 1 119 ? 0.990 1.361 -11.930 1.00 87.06 119 LYS A O 1
ATOM 939 N N . ILE A 1 120 ? -0.050 1.014 -13.902 1.00 89.81 120 ILE A N 1
ATOM 940 C CA . ILE A 1 120 ? -0.664 2.338 -14.012 1.00 89.81 120 ILE A CA 1
ATOM 941 C C . ILE A 1 120 ? -2.156 2.153 -13.749 1.00 89.81 120 ILE A C 1
ATOM 943 O O . ILE A 1 120 ? -2.810 1.387 -14.460 1.00 89.81 120 ILE A O 1
ATOM 947 N N . ASP A 1 121 ? -2.667 2.803 -12.709 1.00 83.81 121 ASP A N 1
ATOM 948 C CA . ASP A 1 121 ? -4.093 2.794 -12.386 1.00 83.81 121 ASP A CA 1
ATOM 949 C C . ASP A 1 121 ? -4.866 3.824 -13.232 1.00 83.81 121 ASP A C 1
ATOM 951 O O . ASP A 1 121 ? -4.293 4.649 -13.941 1.00 83.81 121 ASP A O 1
ATOM 955 N N . ALA A 1 122 ? -6.201 3.783 -13.174 1.00 80.81 122 ALA A N 1
ATOM 956 C CA . ALA A 1 122 ? -7.071 4.659 -13.970 1.00 80.81 122 ALA A CA 1
ATOM 957 C C . ALA A 1 122 ? -6.926 6.163 -13.650 1.00 80.81 122 ALA A C 1
ATOM 959 O O . ALA A 1 122 ? -7.401 6.995 -14.420 1.00 80.81 122 ALA A O 1
ATOM 960 N N . ASP A 1 123 ? -6.312 6.506 -12.515 1.00 84.38 123 ASP A N 1
ATOM 961 C CA . ASP A 1 123 ? -6.012 7.875 -12.088 1.00 84.38 123 ASP A CA 1
ATOM 962 C C . ASP A 1 123 ? -4.562 8.304 -12.399 1.00 84.38 123 ASP A C 1
ATOM 964 O O . ASP A 1 123 ? -4.087 9.293 -11.841 1.00 84.38 123 ASP A O 1
ATOM 968 N N . ASP A 1 124 ? -3.868 7.564 -13.273 1.00 87.38 124 ASP A N 1
ATOM 969 C CA . ASP A 1 124 ? -2.452 7.722 -13.633 1.00 87.38 124 ASP A CA 1
ATOM 970 C C . ASP A 1 124 ? -1.469 7.515 -12.460 1.00 87.38 124 ASP A C 1
ATOM 972 O O . ASP A 1 124 ? -0.282 7.834 -12.570 1.00 87.38 124 ASP A O 1
ATOM 976 N N . THR A 1 125 ? -1.919 6.951 -11.331 1.00 84.12 125 THR A N 1
ATOM 977 C CA . THR A 1 125 ? -1.011 6.573 -10.242 1.00 84.12 125 THR A CA 1
ATOM 978 C C . THR A 1 125 ? -0.163 5.369 -10.653 1.00 84.12 125 THR A C 1
ATOM 980 O O . THR A 1 125 ? -0.673 4.343 -11.104 1.00 84.12 125 THR A O 1
ATOM 983 N N . GLU A 1 126 ? 1.149 5.477 -10.445 1.00 87.94 126 GLU A N 1
ATOM 984 C CA . GLU A 1 126 ? 2.105 4.401 -10.696 1.00 87.94 126 GLU A CA 1
ATOM 985 C C . GLU A 1 126 ? 2.366 3.571 -9.430 1.00 87.94 126 GLU A C 1
ATOM 987 O O . GLU A 1 126 ? 2.741 4.093 -8.376 1.00 87.94 126 GLU A O 1
ATOM 992 N N . HIS A 1 127 ? 2.242 2.251 -9.553 1.00 83.19 127 HIS A N 1
ATOM 993 C CA . HIS A 1 127 ? 2.528 1.284 -8.498 1.00 83.19 127 HIS A CA 1
ATOM 994 C C . HIS A 1 127 ? 3.680 0.371 -8.910 1.00 83.19 127 HIS A C 1
ATOM 996 O O . HIS A 1 127 ? 3.566 -0.377 -9.880 1.00 83.19 127 HIS A O 1
ATOM 1002 N N . LEU A 1 128 ? 4.791 0.399 -8.165 1.00 87.69 128 LEU A N 1
ATOM 1003 C CA . LEU A 1 128 ? 5.923 -0.498 -8.408 1.00 87.69 128 LEU A CA 1
ATOM 1004 C C . LEU A 1 128 ? 5.504 -1.955 -8.151 1.00 87.69 128 LEU A C 1
ATOM 1006 O O . LEU A 1 128 ? 5.310 -2.363 -7.007 1.00 87.69 128 LEU A O 1
ATOM 1010 N N . VAL A 1 129 ? 5.425 -2.748 -9.217 1.00 86.75 129 VAL A N 1
ATOM 1011 C CA . VAL A 1 129 ? 5.100 -4.182 -9.168 1.00 86.75 129 VAL A CA 1
ATOM 1012 C C . VAL A 1 129 ? 6.361 -4.996 -8.922 1.00 86.75 129 VAL A C 1
ATOM 1014 O O . VAL A 1 129 ? 6.389 -5.897 -8.084 1.00 86.75 129 VAL A O 1
ATOM 1017 N N . ARG A 1 130 ? 7.433 -4.689 -9.659 1.00 85.25 130 ARG A N 1
ATOM 1018 C CA . ARG A 1 130 ? 8.691 -5.430 -9.569 1.00 85.25 130 ARG A CA 1
ATOM 1019 C C . ARG A 1 130 ? 9.877 -4.562 -9.945 1.00 85.25 130 ARG A C 1
ATOM 1021 O O . ARG A 1 130 ? 9.797 -3.784 -10.884 1.00 85.25 130 ARG A O 1
ATOM 1028 N N . ARG A 1 131 ? 10.995 -4.779 -9.261 1.00 86.88 131 ARG A N 1
ATOM 1029 C CA . ARG A 1 131 ? 12.321 -4.286 -9.637 1.00 86.88 131 ARG A CA 1
ATOM 1030 C C . ARG A 1 131 ? 13.267 -5.476 -9.808 1.00 86.88 131 ARG A C 1
ATOM 1032 O O . ARG A 1 131 ? 13.165 -6.426 -9.032 1.00 86.88 131 ARG A O 1
ATOM 1039 N N . THR A 1 132 ? 14.131 -5.459 -10.819 1.00 86.56 132 THR A N 1
ATOM 1040 C CA . THR A 1 132 ? 15.211 -6.452 -10.975 1.00 86.56 132 THR A CA 1
ATOM 1041 C C . THR A 1 132 ? 16.430 -6.067 -10.137 1.00 86.56 132 THR A C 1
ATOM 1043 O O . THR A 1 132 ? 16.637 -4.881 -9.872 1.00 86.56 132 THR A O 1
ATOM 1046 N N . GLU A 1 133 ? 17.204 -7.066 -9.710 1.00 73.94 133 GLU A N 1
ATOM 1047 C CA . GLU A 1 133 ? 18.497 -6.864 -9.033 1.00 73.94 133 GLU A CA 1
ATOM 1048 C C . GLU A 1 133 ? 19.586 -6.386 -9.993 1.00 73.94 133 GLU A C 1
ATOM 1050 O O . GLU A 1 133 ? 19.524 -6.779 -11.184 1.00 73.94 133 GLU A O 1
#

Nearest PDB structures (foldseek):
  2mqh-assembly1_A  TM=2.780E-01  e=5.016E+00  Chlamydomonas reinhardtii
  8yt8-assembly1_B  TM=2.752E-01  e=9.526E+00  Mus musculus

Organism: 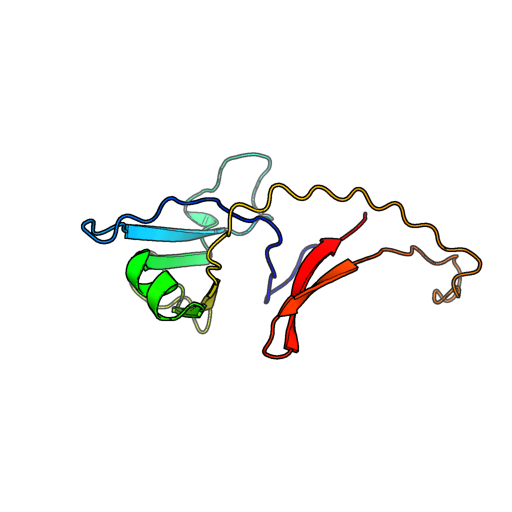Scyliorhinus torazame (NCBI:txid75743)

Secondary structure (DSSP, 8-state):
----SS------------TTS--EEEEEEE-TTSSSTT---GGGEEEEEEEEHHHHHHHSEEEEEEE-TTSSEEEEEEEEEE------------------S----SSSS------EEEEEPTTS-EEEEEE--

Foldseek 3Di:
DDDDLDDFDQDDDDDDDDPPDFAKDKDWDFDPPPDDPDDRDLVRTLFMDMDTPVVCVVVQKDKDFGARPVRHGSPRHIDMDGDDDDDPPPDDDDDDDDDDPDDQPDPPDRDDDKDWDWDQDPVRDTHTNDIDD